Protein AF-A0A4R2GRF4-F1 (afdb_monomer_lite)

pLDDT: mean 76.75, std 18.56, range [25.33, 92.69]

Structure (mmCIF, N/CA/C/O backbone):
data_AF-A0A4R2GRF4-F1
#
_entry.id   AF-A0A4R2GRF4-F1
#
loop_
_atom_site.group_PDB
_atom_site.id
_atom_site.type_symbol
_atom_site.label_atom_id
_atom_site.label_alt_id
_atom_site.label_comp_id
_atom_site.label_asym_id
_atom_site.label_entity_id
_atom_site.label_seq_id
_atom_site.pdbx_PDB_ins_code
_atom_site.Cartn_x
_atom_site.Cartn_y
_atom_site.Cartn_z
_atom_site.occupancy
_atom_site.B_iso_or_equiv
_atom_site.auth_seq_id
_atom_site.auth_comp_id
_atom_site.auth_asym_id
_atom_site.auth_atom_id
_atom_site.pdbx_PDB_model_num
ATOM 1 N N . MET A 1 1 ? 11.370 14.403 -13.076 1.00 50.09 1 MET A N 1
ATOM 2 C CA . MET A 1 1 ? 10.565 13.219 -13.446 1.00 50.09 1 MET A CA 1
ATOM 3 C C . MET A 1 1 ? 11.118 12.013 -12.685 1.00 50.09 1 MET A C 1
ATOM 5 O O . MET A 1 1 ? 12.170 11.514 -13.058 1.00 50.09 1 MET A O 1
ATOM 9 N N . GLY A 1 2 ? 10.517 11.639 -11.550 1.00 76.38 2 GLY A N 1
ATOM 10 C CA . GLY A 1 2 ? 11.031 10.554 -10.696 1.00 76.38 2 GLY A CA 1
ATOM 11 C C . GLY A 1 2 ? 10.638 9.170 -11.216 1.00 76.38 2 GLY A C 1
ATOM 12 O O . GLY A 1 2 ? 9.565 9.018 -11.799 1.00 76.38 2 GLY A O 1
ATOM 13 N N . TRP A 1 3 ? 11.494 8.172 -11.008 1.00 79.94 3 TRP A N 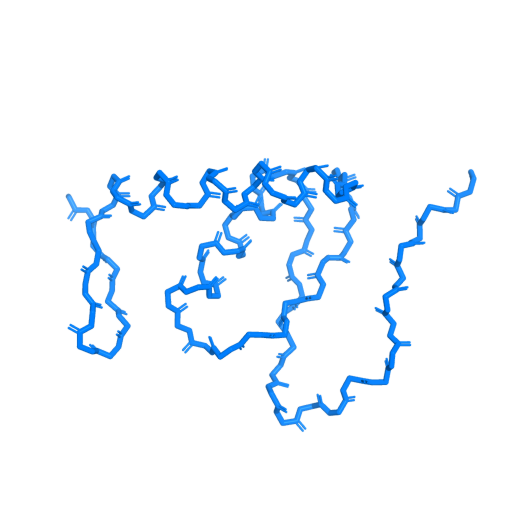1
ATOM 14 C CA . TRP A 1 3 ? 11.261 6.775 -11.380 1.00 79.94 3 TRP A CA 1
ATOM 15 C C . TRP A 1 3 ? 11.708 5.854 -10.243 1.00 79.94 3 TRP A C 1
ATOM 17 O O . TRP A 1 3 ? 12.639 6.172 -9.505 1.00 79.94 3 TRP A O 1
ATOM 27 N N . ILE A 1 4 ? 11.018 4.727 -10.080 1.00 80.94 4 ILE A N 1
ATOM 28 C CA . ILE A 1 4 ? 11.275 3.742 -9.024 1.00 80.94 4 ILE A CA 1
ATOM 29 C C . ILE A 1 4 ? 11.610 2.417 -9.693 1.00 80.94 4 ILE A C 1
ATOM 31 O O . ILE A 1 4 ? 10.830 1.905 -10.494 1.00 80.94 4 ILE A O 1
ATOM 35 N N . LYS A 1 5 ? 12.769 1.851 -9.355 1.00 82.88 5 LYS A N 1
ATOM 36 C CA . LYS A 1 5 ? 13.250 0.579 -9.899 1.00 82.88 5 LYS A CA 1
ATOM 37 C C . LYS A 1 5 ? 13.352 -0.476 -8.802 1.00 82.88 5 LYS A C 1
ATOM 39 O O . LYS A 1 5 ? 13.828 -0.202 -7.705 1.00 82.88 5 LYS A O 1
ATOM 44 N N . SER A 1 6 ? 12.927 -1.695 -9.109 1.00 79.00 6 SER A N 1
ATOM 45 C CA . SER A 1 6 ? 13.063 -2.868 -8.248 1.00 79.00 6 SER A CA 1
ATOM 46 C C . SER A 1 6 ? 13.432 -4.077 -9.100 1.00 79.00 6 SER A C 1
ATOM 48 O O . SER A 1 6 ? 12.618 -4.558 -9.893 1.00 79.00 6 SER A O 1
ATOM 50 N N . GLY A 1 7 ? 14.672 -4.551 -8.956 1.00 81.56 7 GLY A N 1
ATOM 51 C CA . GLY A 1 7 ? 15.233 -5.554 -9.864 1.00 81.56 7 GLY A CA 1
ATOM 52 C C . GLY A 1 7 ? 15.186 -5.053 -11.309 1.00 81.56 7 GLY A C 1
ATOM 53 O O . GLY A 1 7 ? 15.633 -3.941 -11.591 1.00 81.56 7 GLY A O 1
ATOM 54 N N . ASP A 1 8 ? 14.578 -5.838 -12.194 1.00 80.88 8 ASP A N 1
ATOM 55 C CA . ASP A 1 8 ? 14.425 -5.514 -13.619 1.00 80.88 8 ASP A CA 1
ATOM 56 C C . ASP A 1 8 ? 13.212 -4.630 -13.938 1.00 80.88 8 ASP A C 1
ATOM 58 O O . ASP A 1 8 ? 13.033 -4.194 -15.073 1.00 80.88 8 ASP A O 1
ATOM 62 N N . ARG A 1 9 ? 12.358 -4.345 -12.949 1.00 80.62 9 ARG A N 1
ATOM 63 C CA . ARG A 1 9 ? 11.126 -3.577 -13.157 1.00 80.62 9 ARG A CA 1
ATOM 64 C C . ARG A 1 9 ? 11.335 -2.119 -12.784 1.00 80.62 9 ARG A C 1
ATOM 66 O O . ARG A 1 9 ? 11.759 -1.825 -11.669 1.00 80.62 9 ARG A O 1
ATOM 73 N N . THR A 1 10 ? 10.943 -1.218 -13.676 1.00 84.19 10 THR A N 1
ATOM 74 C CA . THR A 1 10 ? 10.949 0.230 -13.443 1.00 84.19 10 THR A CA 1
ATOM 75 C C . THR A 1 10 ? 9.535 0.771 -13.608 1.00 84.19 10 THR A C 1
ATOM 77 O O . THR A 1 10 ? 8.844 0.400 -14.552 1.00 84.19 10 THR A O 1
ATOM 80 N N . LEU A 1 11 ? 9.106 1.629 -12.687 1.00 83.81 11 LEU A N 1
ATOM 81 C CA . LEU A 1 11 ? 7.866 2.394 -12.769 1.00 83.81 11 LEU A CA 1
ATOM 82 C C . LEU A 1 11 ? 8.186 3.880 -12.858 1.00 83.81 11 LEU A C 1
ATOM 84 O O . LEU A 1 11 ? 9.097 4.372 -12.184 1.00 83.81 11 LEU A O 1
ATOM 88 N N . SER A 1 12 ? 7.392 4.607 -13.635 1.00 87.06 12 SER A N 1
ATOM 89 C CA . SER A 1 12 ? 7.379 6.064 -13.567 1.00 87.06 12 SER A CA 1
ATOM 90 C C . SER A 1 12 ? 6.679 6.545 -12.289 1.00 87.06 12 SER A C 1
ATOM 92 O O . SER A 1 12 ? 5.857 5.842 -11.698 1.00 87.06 12 SER A O 1
ATOM 94 N N . GLY A 1 13 ? 6.992 7.765 -11.848 1.00 85.38 13 GLY A N 1
ATOM 95 C CA . GLY A 1 13 ? 6.350 8.390 -10.689 1.00 85.38 13 GLY A CA 1
ATOM 96 C C . GLY A 1 13 ? 4.812 8.396 -10.746 1.00 85.38 13 GLY A C 1
ATOM 97 O O . GLY A 1 13 ? 4.190 7.999 -9.760 1.00 85.38 13 GLY A O 1
ATOM 98 N N . PRO A 1 14 ? 4.176 8.774 -11.875 1.00 88.00 14 PRO A N 1
ATOM 99 C CA . PRO A 1 14 ? 2.718 8.730 -12.010 1.00 88.00 14 PRO A CA 1
ATOM 100 C C . PRO A 1 14 ? 2.139 7.315 -11.893 1.00 88.00 14 PRO A C 1
ATOM 102 O O . PRO A 1 14 ? 1.143 7.114 -11.199 1.00 88.00 14 PRO A O 1
ATOM 105 N N . GLU A 1 15 ? 2.778 6.321 -12.517 1.00 88.00 15 GLU A N 1
ATOM 106 C CA . GLU A 1 15 ? 2.344 4.922 -12.424 1.00 88.00 15 GLU A CA 1
ATOM 107 C C . GLU A 1 15 ? 2.468 4.392 -10.999 1.00 88.00 15 GLU A C 1
ATOM 109 O O . GLU A 1 15 ? 1.562 3.723 -10.503 1.00 88.00 15 GLU A O 1
ATOM 114 N N . PHE A 1 16 ? 3.570 4.709 -10.320 1.00 88.69 16 PHE A N 1
ATOM 115 C CA . PHE A 1 16 ? 3.752 4.343 -8.924 1.00 88.69 16 PHE A CA 1
ATOM 116 C C . PHE A 1 16 ? 2.674 4.971 -8.041 1.00 88.69 16 PHE A C 1
ATOM 118 O O . PHE A 1 16 ? 2.058 4.266 -7.245 1.00 88.69 16 PHE A O 1
ATOM 125 N N . ASN A 1 17 ? 2.389 6.262 -8.223 1.00 89.31 17 ASN A N 1
ATOM 126 C CA . ASN A 1 17 ? 1.375 6.958 -7.439 1.00 89.31 17 ASN A CA 1
ATOM 127 C C . ASN A 1 17 ? -0.021 6.347 -7.640 1.00 89.31 17 ASN A C 1
ATOM 129 O O . ASN A 1 17 ? -0.723 6.077 -6.669 1.00 89.31 17 ASN A O 1
ATOM 133 N N . ALA A 1 18 ? -0.399 6.038 -8.884 1.00 92.00 18 ALA A N 1
ATOM 134 C CA . ALA A 1 18 ? -1.663 5.363 -9.174 1.00 92.00 18 ALA A CA 1
ATOM 135 C C . ALA A 1 18 ? -1.756 3.982 -8.497 1.00 92.00 18 ALA A C 1
ATOM 137 O O . ALA A 1 18 ? -2.822 3.573 -8.036 1.00 92.00 18 ALA A O 1
ATOM 138 N N . ARG A 1 19 ? -0.641 3.247 -8.407 1.00 91.25 19 ARG A N 1
ATOM 139 C CA . ARG A 1 19 ? -0.592 1.942 -7.729 1.00 91.25 19 ARG A CA 1
ATOM 140 C C . ARG A 1 19 ? -0.635 2.075 -6.207 1.00 91.25 19 ARG A C 1
ATOM 142 O O . ARG A 1 19 ? -1.374 1.322 -5.579 1.00 91.25 19 ARG A O 1
ATOM 149 N N . ALA A 1 20 ? 0.072 3.048 -5.638 1.00 90.88 20 ALA A N 1
ATOM 150 C CA . ALA A 1 20 ? 0.031 3.357 -4.211 1.00 90.88 20 ALA A CA 1
ATOM 151 C C . ALA A 1 20 ? -1.377 3.786 -3.758 1.00 90.88 20 ALA A C 1
ATOM 153 O O . ALA A 1 20 ? -1.855 3.305 -2.736 1.00 90.88 20 ALA A O 1
ATOM 154 N N . LEU A 1 21 ? -2.090 4.586 -4.561 1.00 92.38 21 LEU A N 1
ATOM 155 C CA . LEU A 1 21 ? -3.487 4.954 -4.295 1.00 92.38 21 LEU A CA 1
ATOM 156 C C . LEU A 1 21 ? -4.420 3.738 -4.275 1.00 92.38 21 LEU A C 1
ATOM 158 O O . LEU A 1 21 ? -5.274 3.627 -3.399 1.00 92.38 21 LEU A O 1
ATOM 162 N N . ARG A 1 22 ? -4.237 2.785 -5.198 1.00 92.69 22 ARG A N 1
ATOM 163 C CA . ARG A 1 22 ? -5.000 1.525 -5.164 1.00 92.69 22 ARG A CA 1
ATOM 164 C C . ARG A 1 22 ? -4.693 0.699 -3.918 1.00 92.69 22 ARG A C 1
ATOM 166 O O . ARG A 1 22 ? -5.609 0.112 -3.350 1.00 92.69 22 ARG A O 1
ATOM 173 N N . ALA A 1 23 ? -3.433 0.664 -3.484 1.00 90.62 23 ALA A N 1
ATOM 174 C CA . ALA A 1 23 ? -3.055 -0.003 -2.242 1.00 90.62 23 ALA A CA 1
ATOM 175 C C . ALA A 1 23 ? -3.684 0.682 -1.017 1.00 90.62 23 ALA A C 1
ATOM 177 O O . ALA A 1 23 ? -4.206 -0.012 -0.151 1.00 90.62 23 ALA A O 1
ATOM 178 N N . ALA A 1 24 ? -3.705 2.019 -0.975 1.00 90.94 24 ALA A N 1
ATOM 179 C CA . ALA A 1 24 ? -4.388 2.781 0.069 1.00 90.94 24 ALA A CA 1
ATOM 180 C C . ALA A 1 24 ? -5.885 2.439 0.127 1.00 90.94 24 ALA A C 1
ATOM 182 O O . ALA A 1 24 ? -6.374 2.071 1.186 1.00 90.94 24 ALA A O 1
ATOM 183 N N . GLY A 1 25 ? -6.594 2.452 -1.008 1.00 92.25 25 GLY A N 1
ATOM 184 C CA . GLY A 1 25 ? -8.019 2.093 -1.040 1.00 92.25 25 GLY A CA 1
ATOM 185 C C . GLY A 1 25 ? -8.290 0.650 -0.595 1.00 92.25 25 GLY A C 1
ATOM 186 O O . GLY A 1 25 ? -9.244 0.385 0.131 1.00 92.25 25 GLY A O 1
ATOM 187 N N . ALA A 1 26 ? -7.414 -0.292 -0.958 1.00 89.75 26 ALA A N 1
ATOM 188 C CA . ALA A 1 26 ? -7.517 -1.667 -0.474 1.00 89.75 26 ALA A CA 1
ATOM 189 C C . ALA A 1 26 ? -7.319 -1.755 1.050 1.00 89.75 26 ALA A C 1
ATOM 191 O O . ALA A 1 26 ? -8.075 -2.445 1.729 1.00 89.75 26 ALA A O 1
ATOM 192 N N . LEU A 1 27 ? -6.341 -1.037 1.606 1.00 87.75 27 LEU A N 1
ATOM 193 C CA . LEU A 1 27 ? -6.085 -1.003 3.048 1.00 87.75 27 LEU A CA 1
ATOM 194 C C . LEU A 1 27 ? -7.216 -0.313 3.821 1.00 87.75 27 LEU A C 1
ATOM 196 O O . LEU A 1 27 ? -7.622 -0.801 4.873 1.00 87.75 27 LEU A O 1
ATOM 200 N N . GLU A 1 28 ? -7.776 0.763 3.274 1.00 89.44 28 GLU A N 1
ATOM 201 C CA . GLU A 1 28 ? -8.962 1.424 3.822 1.00 89.44 28 GLU A CA 1
ATOM 202 C C . GLU A 1 28 ? -10.158 0.465 3.851 1.00 89.44 28 GLU A C 1
ATOM 204 O O . GLU A 1 28 ? -10.831 0.350 4.874 1.00 89.44 28 GLU A O 1
ATOM 209 N N . SER A 1 29 ? -10.371 -0.313 2.780 1.00 89.75 29 SER A N 1
ATOM 210 C CA . SER A 1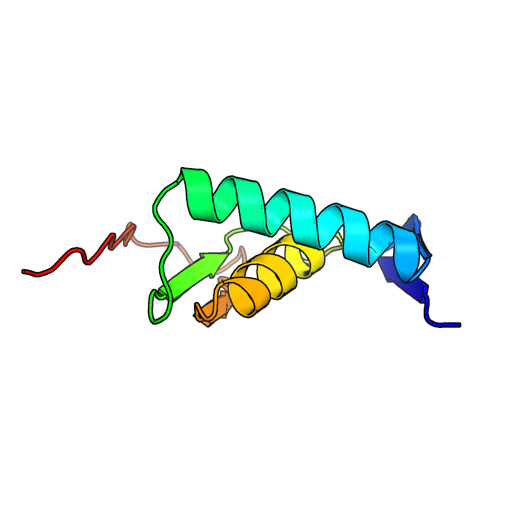 29 ? -11.442 -1.322 2.730 1.00 89.75 29 SER A CA 1
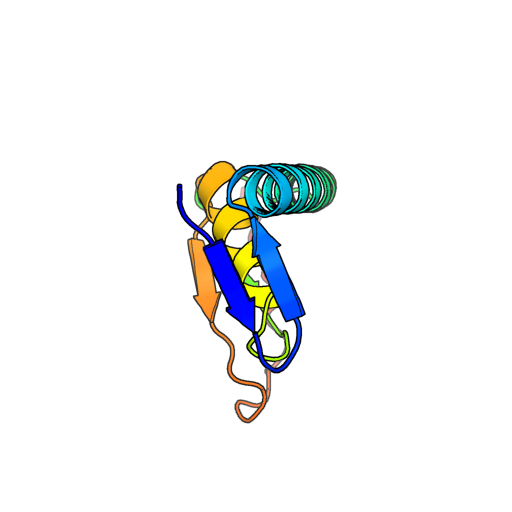ATOM 211 C C . SER A 1 29 ? -11.259 -2.463 3.739 1.00 89.75 29 SER A C 1
ATOM 213 O O . SER A 1 29 ? -12.232 -3.092 4.147 1.00 89.75 29 SER A O 1
ATOM 215 N N . LEU A 1 30 ? -10.018 -2.709 4.176 1.00 87.44 30 LEU A N 1
ATOM 216 C CA . LEU A 1 30 ? -9.690 -3.650 5.249 1.00 87.44 30 LEU A CA 1
ATOM 217 C C . LEU A 1 30 ? -9.867 -3.041 6.652 1.00 87.44 30 LEU A C 1
ATOM 219 O O . LEU A 1 30 ? -9.680 -3.744 7.643 1.00 87.44 30 LEU A O 1
ATOM 223 N N . GLY A 1 31 ? -10.235 -1.760 6.746 1.00 87.31 31 GLY A N 1
ATOM 224 C CA . GLY A 1 31 ? -10.496 -1.065 8.004 1.00 87.31 31 GLY A CA 1
ATOM 225 C C . GLY A 1 31 ? -9.286 -0.354 8.607 1.00 87.31 31 GLY A C 1
ATOM 226 O O . GLY A 1 31 ? -9.363 0.052 9.764 1.00 87.31 31 GLY A O 1
ATOM 227 N N . VAL A 1 32 ? -8.189 -0.189 7.859 1.00 87.81 32 VAL A N 1
ATOM 228 C CA . VAL A 1 32 ? -7.025 0.583 8.319 1.00 87.81 32 VAL A CA 1
ATOM 229 C C . VAL A 1 32 ? -7.410 2.050 8.465 1.00 87.81 32 VAL A C 1
ATOM 231 O O . VAL A 1 32 ? -7.899 2.675 7.524 1.00 87.81 32 VAL A O 1
ATOM 234 N N . ARG A 1 33 ? -7.149 2.612 9.642 1.00 85.38 33 ARG A N 1
ATOM 235 C CA . ARG A 1 33 ? -7.420 4.009 9.972 1.00 85.38 33 ARG A CA 1
ATOM 236 C C . ARG A 1 33 ? -6.144 4.763 10.306 1.00 85.38 33 ARG A C 1
ATOM 238 O O . ARG A 1 33 ? -5.092 4.195 10.597 1.00 85.38 33 ARG A O 1
ATOM 245 N N . LYS A 1 34 ? -6.255 6.091 10.291 1.00 87.19 34 LYS A N 1
ATOM 246 C CA . LYS A 1 34 ? -5.197 6.982 10.761 1.00 87.19 34 LYS A CA 1
ATOM 247 C C . LYS A 1 34 ? -4.795 6.603 12.190 1.00 87.19 34 LYS A C 1
ATOM 249 O O . LYS A 1 34 ? -5.649 6.535 13.067 1.00 87.19 34 LYS A O 1
ATOM 254 N N . GLY A 1 35 ? -3.496 6.422 12.414 1.00 84.00 35 GLY A N 1
ATOM 255 C CA . GLY A 1 35 ? -2.939 5.997 13.701 1.00 84.00 35 GLY A CA 1
ATOM 256 C C . GLY A 1 35 ? -2.736 4.487 13.851 1.00 84.00 35 GLY A C 1
ATOM 257 O O . GLY A 1 35 ? -2.031 4.082 14.773 1.00 84.00 35 GLY A O 1
ATOM 258 N N . ASP A 1 36 ? -3.257 3.662 12.937 1.00 84.75 36 ASP A N 1
ATOM 259 C CA . ASP A 1 36 ? -3.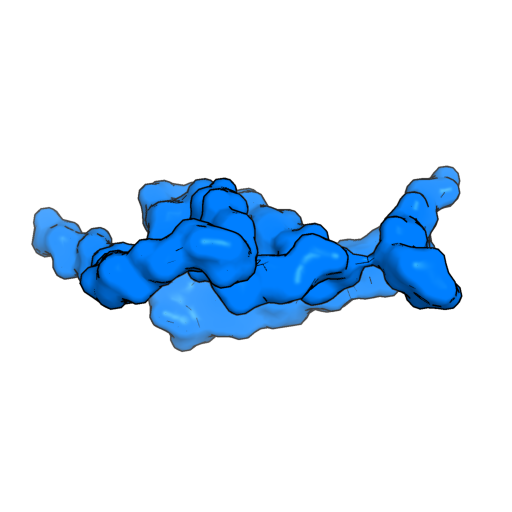045 2.215 12.993 1.00 84.75 36 ASP A CA 1
ATOM 260 C C . ASP A 1 36 ? -1.623 1.825 12.575 1.00 84.75 36 ASP A C 1
ATOM 262 O O . ASP A 1 36 ? -1.011 2.420 11.684 1.00 84.75 36 ASP A O 1
ATOM 266 N N . GLY A 1 37 ? -1.095 0.775 13.206 1.00 84.69 37 GLY A N 1
ATOM 267 C CA . GLY A 1 37 ? 0.169 0.151 12.825 1.00 84.69 37 GLY A CA 1
ATOM 268 C C . GLY A 1 37 ? -0.059 -1.003 11.852 1.00 84.69 37 GLY A C 1
ATOM 269 O O . GLY A 1 37 ? -0.558 -2.056 12.245 1.00 84.69 37 GLY A O 1
ATOM 270 N N . VAL A 1 38 ? 0.356 -0.846 10.595 1.00 85.31 38 VAL A N 1
ATOM 271 C CA . VAL A 1 38 ? 0.218 -1.881 9.562 1.00 85.31 38 VAL A CA 1
ATOM 272 C C . VAL A 1 38 ? 1.550 -2.593 9.362 1.00 85.31 38 VAL A C 1
ATOM 274 O O . VAL A 1 38 ? 2.518 -2.021 8.858 1.00 85.31 38 VAL A O 1
ATOM 277 N N . ALA A 1 39 ? 1.605 -3.871 9.737 1.00 85.75 39 ALA A N 1
ATOM 278 C CA . ALA A 1 39 ? 2.764 -4.715 9.477 1.00 85.75 39 ALA A CA 1
ATOM 279 C C . ALA A 1 39 ? 2.770 -5.199 8.021 1.00 85.75 39 ALA A C 1
ATOM 281 O O . ALA A 1 39 ? 1.877 -5.930 7.592 1.00 85.75 39 ALA A O 1
ATOM 282 N N . LEU A 1 40 ? 3.800 -4.813 7.267 1.00 85.44 40 LEU A N 1
ATOM 283 C CA . LEU A 1 40 ? 3.967 -5.224 5.875 1.00 85.44 40 LEU A CA 1
ATOM 284 C C . LEU A 1 40 ? 4.886 -6.444 5.801 1.00 85.44 40 LEU A C 1
ATOM 286 O O . LEU A 1 40 ? 6.105 -6.325 5.957 1.00 85.44 40 LEU A O 1
ATOM 290 N N . TYR A 1 41 ? 4.297 -7.616 5.549 1.00 84.06 41 TYR A N 1
ATOM 291 C CA . TYR A 1 41 ? 5.022 -8.870 5.321 1.00 84.06 41 TYR A CA 1
ATOM 292 C C . TYR A 1 41 ? 5.116 -9.162 3.821 1.00 84.06 41 TYR A C 1
ATOM 294 O O . TYR A 1 41 ? 4.395 -9.991 3.268 1.00 84.06 41 TYR A O 1
ATOM 302 N N . LEU A 1 42 ? 5.978 -8.410 3.142 1.00 81.00 42 LEU A N 1
ATOM 303 C CA . LEU A 1 42 ? 6.155 -8.464 1.694 1.00 81.00 42 LEU A CA 1
ATOM 304 C C . LEU A 1 42 ? 7.638 -8.631 1.357 1.00 81.00 42 LEU A C 1
ATOM 306 O O . LEU A 1 42 ? 8.518 -8.193 2.099 1.00 81.00 42 LEU A O 1
ATOM 310 N N . ARG A 1 43 ? 7.930 -9.231 0.199 1.00 75.19 43 ARG A N 1
ATOM 311 C CA . ARG A 1 43 ? 9.277 -9.183 -0.386 1.00 75.19 43 ARG A CA 1
ATOM 312 C C . ARG A 1 43 ? 9.617 -7.713 -0.652 1.00 75.19 43 ARG A C 1
ATOM 314 O O . ARG A 1 43 ? 8.837 -7.022 -1.305 1.00 75.19 43 ARG A O 1
ATOM 321 N N . ASN A 1 44 ? 10.783 -7.260 -0.190 1.00 78.06 44 ASN A N 1
ATOM 322 C CA . ASN A 1 44 ? 11.291 -5.920 -0.491 1.00 78.06 44 ASN A CA 1
ATOM 323 C C . ASN A 1 44 ? 11.321 -5.713 -2.016 1.00 78.06 44 ASN A C 1
ATOM 325 O O . ASN A 1 44 ? 12.098 -6.357 -2.721 1.00 78.06 44 ASN A O 1
ATOM 329 N N . GLY A 1 45 ? 10.442 -4.848 -2.520 1.00 83.25 45 GLY A N 1
ATOM 330 C CA . GLY A 1 45 ? 10.291 -4.544 -3.939 1.00 83.25 45 GLY A CA 1
ATOM 331 C C . GLY A 1 45 ? 9.164 -3.545 -4.192 1.00 83.25 45 GLY A C 1
ATOM 332 O O . GLY A 1 45 ? 8.693 -2.912 -3.250 1.00 83.25 45 GLY A O 1
ATOM 333 N N . LEU A 1 46 ? 8.705 -3.401 -5.442 1.00 85.50 46 LEU A N 1
ATOM 334 C CA . LEU A 1 46 ? 7.664 -2.411 -5.794 1.00 85.50 46 LEU A CA 1
ATOM 335 C C . LEU A 1 46 ? 6.405 -2.544 -4.934 1.00 85.50 46 LEU A C 1
ATOM 337 O O . LEU A 1 46 ? 5.897 -1.540 -4.457 1.00 85.50 46 LEU A O 1
ATOM 341 N N . ALA A 1 47 ? 5.959 -3.773 -4.667 1.00 84.38 47 ALA A N 1
ATOM 342 C CA . ALA A 1 47 ? 4.786 -4.025 -3.832 1.00 84.38 47 ALA A CA 1
ATOM 343 C C . ALA A 1 47 ? 4.958 -3.510 -2.390 1.00 84.38 47 ALA A C 1
ATOM 345 O O . ALA A 1 47 ? 4.009 -2.998 -1.805 1.00 84.38 47 ALA A O 1
ATOM 346 N N . TYR A 1 48 ? 6.169 -3.608 -1.827 1.00 86.94 48 TYR A N 1
ATOM 347 C CA . TYR A 1 48 ? 6.465 -3.060 -0.501 1.00 86.94 48 TYR A CA 1
ATOM 348 C C . TYR A 1 48 ? 6.356 -1.532 -0.505 1.00 86.94 48 T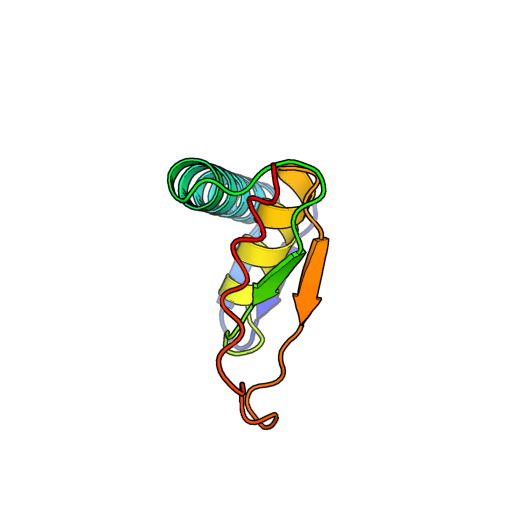YR A C 1
ATOM 350 O O . TYR A 1 48 ? 5.735 -0.959 0.386 1.00 86.94 48 TYR A O 1
ATOM 358 N N . PHE A 1 49 ? 6.911 -0.873 -1.526 1.00 87.81 49 PHE A N 1
ATOM 359 C CA . PHE A 1 49 ? 6.815 0.580 -1.657 1.00 87.81 49 PHE A CA 1
ATOM 360 C C . PHE A 1 49 ? 5.375 1.039 -1.906 1.00 87.81 49 PHE A C 1
ATOM 362 O O . PHE A 1 49 ? 4.922 1.960 -1.239 1.00 87.81 49 PHE A O 1
ATOM 369 N N . GLU A 1 50 ? 4.638 0.381 -2.802 1.00 90.44 50 GLU A N 1
ATOM 370 C CA . GLU A 1 50 ? 3.225 0.678 -3.082 1.00 90.44 50 GLU A CA 1
ATOM 371 C C . GLU A 1 50 ? 2.384 0.590 -1.800 1.00 90.44 50 GLU A C 1
ATOM 3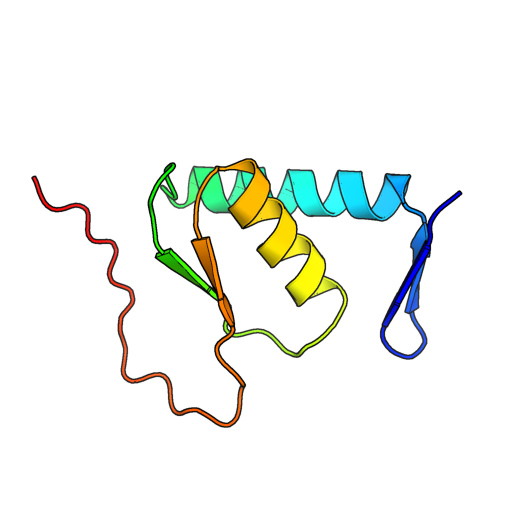73 O O . GLU A 1 50 ? 1.623 1.507 -1.497 1.00 90.44 50 GLU A O 1
ATOM 378 N N . ALA A 1 51 ? 2.575 -0.471 -1.008 1.00 88.81 51 ALA A N 1
ATOM 379 C CA . ALA A 1 51 ? 1.867 -0.657 0.252 1.00 88.81 51 ALA A CA 1
ATOM 380 C C . ALA A 1 51 ? 2.313 0.332 1.339 1.00 88.81 51 ALA A C 1
ATOM 382 O O . ALA A 1 51 ? 1.467 0.901 2.015 1.00 88.81 51 ALA A O 1
ATOM 383 N N . SER A 1 52 ? 3.615 0.582 1.504 1.00 88.06 52 SER A N 1
ATOM 384 C CA . SER A 1 52 ? 4.131 1.517 2.517 1.00 88.06 52 SER A CA 1
ATOM 385 C C . SER A 1 52 ? 3.684 2.956 2.244 1.00 88.06 52 SER A C 1
ATOM 387 O O . SER A 1 52 ? 3.227 3.637 3.162 1.00 88.06 52 SER A O 1
ATOM 389 N N . PHE A 1 53 ? 3.707 3.390 0.979 1.00 89.62 53 PHE A N 1
ATOM 390 C CA . PHE A 1 53 ? 3.140 4.680 0.588 1.00 89.62 53 PHE A CA 1
ATOM 391 C C . PHE A 1 53 ? 1.622 4.709 0.765 1.00 89.62 53 PHE A C 1
ATOM 393 O O . PHE A 1 53 ? 1.108 5.696 1.280 1.00 89.62 53 PHE A O 1
ATOM 400 N N . GLY A 1 54 ? 0.910 3.634 0.414 1.00 90.00 54 GLY A N 1
ATOM 401 C CA . GLY A 1 54 ? -0.533 3.543 0.637 1.00 90.00 54 GLY A CA 1
ATOM 402 C C . GLY A 1 54 ? -0.919 3.650 2.118 1.00 90.00 54 GLY A C 1
ATOM 403 O O . GLY A 1 54 ? -1.833 4.391 2.462 1.00 90.00 54 GLY A O 1
ATOM 404 N N . VAL A 1 55 ? -0.173 2.992 3.011 1.00 89.94 55 VAL A N 1
ATOM 405 C CA . VAL A 1 55 ? -0.333 3.111 4.473 1.00 89.94 55 VAL A CA 1
ATOM 406 C C . VAL A 1 55 ? -0.094 4.555 4.931 1.00 89.94 55 VAL A C 1
ATOM 408 O O . VAL A 1 55 ? -0.900 5.104 5.682 1.00 89.94 55 VAL A O 1
ATOM 411 N N . GLY A 1 56 ? 0.972 5.195 4.438 1.00 87.19 56 GLY A N 1
ATOM 412 C CA . GLY A 1 56 ? 1.274 6.594 4.747 1.00 87.19 56 GLY A CA 1
ATOM 413 C C . GLY A 1 56 ? 0.193 7.569 4.267 1.00 87.19 56 GLY A C 1
ATOM 414 O O . GLY A 1 56 ? -0.123 8.523 4.975 1.00 87.19 56 GLY A O 1
ATOM 415 N N . MET A 1 57 ? -0.430 7.307 3.112 1.00 89.12 57 MET A N 1
ATOM 416 C CA . MET A 1 57 ? -1.554 8.100 2.591 1.00 89.12 57 MET A CA 1
ATOM 417 C C . MET A 1 57 ? -2.787 8.038 3.502 1.00 89.12 57 MET A C 1
ATOM 419 O O . MET A 1 57 ? -3.499 9.030 3.623 1.00 89.12 57 MET A O 1
ATOM 423 N N . LEU A 1 58 ? -3.010 6.913 4.187 1.00 88.06 58 LEU A N 1
ATOM 424 C CA . LEU A 1 58 ? -4.085 6.760 5.176 1.00 88.06 58 LEU A CA 1
ATOM 425 C C . LEU A 1 58 ? -3.743 7.372 6.547 1.00 88.06 58 LEU A C 1
ATOM 427 O O . LEU A 1 58 ? -4.568 7.362 7.461 1.00 88.06 58 LEU A O 1
ATOM 431 N N . GLY A 1 59 ? -2.524 7.893 6.726 1.00 86.38 59 GLY A N 1
ATOM 432 C CA . GLY A 1 59 ? -2.034 8.375 8.019 1.00 86.38 59 GLY A CA 1
ATOM 433 C C . GLY A 1 59 ? -1.799 7.253 9.036 1.00 86.38 59 GLY A C 1
ATOM 434 O O . GLY A 1 59 ? -1.794 7.503 10.242 1.00 86.38 59 GLY A O 1
ATOM 435 N N . ALA A 1 60 ? -1.640 6.021 8.556 1.00 88.56 60 ALA A N 1
ATOM 436 C CA . ALA A 1 60 ? -1.230 4.864 9.338 1.00 88.56 60 ALA A CA 1
ATOM 437 C C . ALA A 1 60 ? 0.303 4.710 9.289 1.00 88.56 60 ALA A C 1
ATOM 439 O O . ALA A 1 60 ? 0.985 5.308 8.452 1.00 88.56 60 ALA A O 1
ATOM 440 N N . TYR A 1 61 ? 0.867 3.914 10.195 1.00 85.88 61 TYR A N 1
ATOM 441 C CA . TYR A 1 61 ? 2.307 3.671 10.267 1.00 85.88 61 TYR A CA 1
ATOM 442 C C . TYR A 1 61 ? 2.664 2.309 9.671 1.00 85.88 61 TYR A C 1
ATOM 444 O O . TYR A 1 61 ? 2.189 1.272 10.138 1.00 85.88 61 TYR A O 1
ATOM 452 N N . SER A 1 62 ? 3.528 2.285 8.652 1.00 84.12 62 SER A N 1
ATOM 453 C CA . SER A 1 62 ? 4.009 1.028 8.075 1.00 84.12 62 SER A CA 1
ATOM 454 C C . SER A 1 62 ? 5.168 0.470 8.894 1.00 84.12 62 SER A C 1
ATOM 456 O O . SER A 1 62 ? 6.216 1.107 8.996 1.00 84.12 62 SER A O 1
ATOM 458 N N . ILE A 1 63 ? 5.010 -0.744 9.416 1.00 82.50 63 ILE A N 1
ATOM 459 C CA . ILE A 1 63 ? 6.060 -1.458 10.143 1.00 82.50 63 ILE A CA 1
ATOM 460 C C . ILE A 1 63 ? 6.733 -2.443 9.171 1.00 82.50 63 ILE A C 1
ATOM 462 O O . ILE A 1 63 ? 6.095 -3.428 8.777 1.00 82.50 63 ILE A O 1
ATOM 466 N N . PRO A 1 64 ? 8.005 -2.224 8.778 1.00 75.19 64 PRO A N 1
ATOM 467 C CA . PRO A 1 64 ? 8.745 -3.184 7.967 1.00 75.19 64 PRO A CA 1
ATOM 468 C C . PRO A 1 64 ? 8.951 -4.480 8.747 1.00 75.19 64 PRO A C 1
ATOM 470 O O . PRO A 1 64 ? 9.720 -4.528 9.710 1.00 75.19 64 PRO A O 1
ATOM 473 N N . THR A 1 65 ? 8.308 -5.561 8.311 1.00 71.31 65 THR A N 1
ATOM 474 C CA . THR A 1 65 ? 8.613 -6.899 8.824 1.00 71.31 65 THR A CA 1
ATOM 475 C C . THR A 1 65 ? 9.469 -7.633 7.805 1.00 71.31 65 THR A C 1
ATOM 477 O O . THR A 1 65 ? 8.989 -8.082 6.770 1.00 71.31 65 THR A O 1
ATOM 480 N N . GLY A 1 66 ? 10.775 -7.714 8.070 1.00 59.88 66 GLY A N 1
ATOM 481 C CA . GLY A 1 66 ? 11.680 -8.494 7.231 1.00 59.88 66 GLY A CA 1
ATOM 482 C C . GLY A 1 66 ? 11.255 -9.964 7.203 1.00 59.88 66 GLY A C 1
ATOM 483 O O . GLY A 1 66 ? 10.901 -10.522 8.240 1.00 59.88 66 GLY A O 1
ATOM 484 N N . ILE A 1 67 ? 11.324 -10.601 6.031 1.00 58.69 67 ILE A N 1
ATOM 485 C CA . ILE A 1 67 ? 10.872 -11.988 5.818 1.00 58.69 67 ILE A CA 1
ATOM 486 C C . ILE A 1 67 ? 11.574 -13.013 6.733 1.00 58.69 67 ILE A C 1
ATOM 488 O O . ILE A 1 67 ? 10.982 -14.033 7.076 1.00 58.69 67 ILE A O 1
ATOM 492 N N . THR A 1 68 ? 12.794 -12.706 7.194 1.00 53.78 68 THR A N 1
ATOM 493 C CA . THR A 1 68 ? 13.577 -13.508 8.156 1.00 53.78 68 THR A CA 1
ATOM 494 C C . THR A 1 68 ? 13.013 -13.463 9.580 1.00 53.78 68 THR A C 1
ATOM 496 O O . THR A 1 68 ? 13.270 -14.357 10.386 1.00 53.78 68 THR A O 1
ATOM 499 N N . ARG A 1 69 ? 12.230 -12.437 9.932 1.00 49.00 69 ARG A N 1
ATOM 500 C CA . ARG A 1 69 ? 11.657 -12.298 11.271 1.00 49.00 69 ARG A CA 1
ATOM 501 C C . ARG A 1 69 ? 10.357 -13.097 11.325 1.00 49.00 69 ARG A C 1
ATOM 503 O O . ARG A 1 69 ? 9.378 -12.748 10.672 1.00 49.00 69 ARG A O 1
ATOM 510 N N . ARG A 1 70 ? 10.344 -14.184 12.107 1.00 46.97 70 ARG A N 1
ATOM 511 C CA . ARG A 1 70 ? 9.145 -15.002 12.344 1.00 46.97 70 ARG A CA 1
ATOM 512 C C . ARG A 1 70 ? 8.045 -14.110 12.927 1.00 46.97 70 ARG A C 1
ATOM 514 O O . ARG A 1 70 ? 8.112 -13.732 14.095 1.00 46.97 70 ARG A O 1
ATOM 521 N N . MET A 1 71 ? 7.052 -13.772 12.105 1.00 46.38 71 MET A N 1
ATOM 522 C CA . MET A 1 71 ? 5.854 -13.035 12.505 1.00 46.38 71 MET A CA 1
ATOM 523 C C . MET A 1 71 ? 5.081 -13.902 13.507 1.00 46.38 71 MET A C 1
ATOM 525 O O . MET A 1 71 ? 4.311 -14.788 13.137 1.00 46.38 71 MET A O 1
ATOM 529 N N . ARG A 1 72 ? 5.324 -13.702 14.805 1.00 41.66 72 ARG A N 1
ATOM 530 C CA . ARG A 1 72 ? 4.453 -14.234 15.855 1.00 41.66 72 ARG A CA 1
ATOM 531 C C . ARG A 1 72 ? 3.145 -13.465 15.687 1.00 41.66 72 ARG A C 1
ATOM 533 O O . ARG A 1 72 ? 3.174 -12.253 15.850 1.00 41.66 72 ARG A O 1
ATOM 540 N N . ARG A 1 73 ? 2.075 -14.134 15.228 1.00 36.88 73 ARG A N 1
ATOM 541 C CA . ARG A 1 73 ? 0.791 -13.516 14.835 1.00 36.88 73 ARG A CA 1
ATOM 542 C C . ARG A 1 73 ? 0.438 -12.344 15.755 1.00 36.88 73 ARG A C 1
ATOM 544 O O . ARG A 1 73 ? -0.020 -12.548 16.871 1.00 36.88 73 ARG A O 1
ATOM 551 N N . SER A 1 74 ? 0.620 -11.137 15.246 1.00 36.31 74 SER A N 1
ATOM 552 C CA . SER A 1 74 ? -0.024 -9.939 15.754 1.00 36.31 74 SER A CA 1
ATOM 553 C C . SER A 1 74 ? -0.634 -9.246 14.546 1.00 36.31 74 SER A C 1
ATOM 555 O O . SER A 1 74 ? -0.128 -8.242 14.053 1.00 36.31 74 SER A O 1
ATOM 557 N N . ILE A 1 75 ? -1.722 -9.824 14.034 1.00 41.31 75 ILE A N 1
ATOM 558 C CA . ILE A 1 75 ? -2.769 -8.992 13.445 1.00 41.31 75 ILE A CA 1
ATOM 559 C C . ILE A 1 75 ? -3.433 -8.368 14.666 1.00 41.31 75 ILE A C 1
ATOM 561 O O . ILE A 1 75 ? -4.388 -8.908 15.212 1.00 41.31 75 ILE A O 1
ATOM 565 N N . SER A 1 76 ? -2.825 -7.307 15.186 1.00 36.09 76 SER A N 1
ATOM 566 C CA . SER A 1 76 ? -3.514 -6.455 16.134 1.00 36.09 76 SER A CA 1
ATOM 567 C C . SER A 1 76 ? -4.252 -5.438 15.284 1.00 36.09 76 SER A C 1
ATOM 569 O O . SER A 1 76 ? -3.776 -4.326 15.084 1.00 36.09 76 SER A O 1
ATOM 571 N N . CYS A 1 77 ? -5.418 -5.835 14.769 1.00 31.95 77 CYS A N 1
ATOM 572 C CA . CYS A 1 77 ? -6.525 -4.893 14.682 1.00 31.95 77 CYS A CA 1
ATOM 573 C C . CYS A 1 77 ? -6.800 -4.474 16.130 1.00 31.95 77 CYS A C 1
ATOM 575 O O . CYS A 1 77 ? -7.628 -5.072 16.808 1.00 31.95 77 CYS A O 1
ATOM 577 N N . ALA A 1 78 ? -6.029 -3.518 16.650 1.00 35.94 78 ALA A N 1
ATOM 578 C CA . ALA A 1 78 ? -6.357 -2.859 17.900 1.00 35.94 78 ALA A CA 1
ATOM 579 C C . ALA A 1 78 ? -7.439 -1.824 17.593 1.00 35.94 78 ALA A C 1
ATOM 581 O O . ALA A 1 78 ? -7.236 -0.624 17.716 1.00 35.94 78 ALA A O 1
ATOM 582 N N . THR A 1 79 ? -8.613 -2.310 17.193 1.00 37.53 79 THR A N 1
ATOM 583 C CA . THR A 1 79 ? -9.852 -1.631 17.544 1.00 37.53 79 THR A CA 1
ATOM 584 C C . THR A 1 79 ? -10.016 -1.875 19.044 1.00 37.53 79 THR A C 1
ATOM 586 O O . THR A 1 79 ? -10.607 -2.866 19.463 1.00 37.53 79 THR A O 1
ATOM 589 N N . ALA A 1 80 ? -9.355 -1.055 19.859 1.00 25.33 80 ALA A N 1
ATOM 590 C CA . ALA A 1 80 ? -9.636 -0.965 21.285 1.00 25.33 80 ALA A CA 1
ATOM 591 C C . ALA A 1 80 ? -10.591 0.230 21.494 1.00 25.33 80 ALA A C 1
ATOM 593 O O . ALA A 1 80 ? -10.428 1.226 20.785 1.00 25.33 80 ALA A O 1
ATOM 594 N N . PRO A 1 81 ? -11.611 0.078 22.359 1.00 35.81 81 PRO A N 1
ATOM 595 C CA . PRO A 1 81 ? -12.812 0.919 22.430 1.00 35.81 81 PRO A CA 1
ATOM 596 C C . PRO A 1 81 ? -12.559 2.381 22.805 1.00 35.81 81 PRO A C 1
ATOM 598 O O . PRO A 1 81 ? -11.569 2.654 23.521 1.00 35.81 81 PRO A O 1
#

Secondary structure (DSSP, 8-state):
--EEEETTEEEEHHHHHHHHHHHHHHHHHTT--TT-EEEE---TTHHHHHHHHHHHHTTPEEEE--TTS------------

Organism: NCBI:txid659006

Sequence (81 aa):
MGWIKSGDRTLSGPEFNARALRAAGALESLGVRKGDGVALYLRNGLAYFEASFGVGMLGAYSIPTGITRRMRRSISCATAP

InterPro domains:
  IPR000873 AMP-dependent synthetase/ligase domain [PF00501] (7-65)

Foldseek 3Di:
DDWDDFVPDIDDPVRLVVLLCVLLVVVVVVVQAAAAEDEDQDDPGSVLVSNCSSCVVRNHHYDDDDNPDPCPDDPPPPPPD

Radius of gyration: 13.51 Å; chains: 1; bounding box: 28×28×36 Å